Protein AF-J2WBN3-F1 (afdb_monomer_lite)

Radius of gyration: 11.99 Å; chains: 1; bounding box: 30×21×28 Å

Sequence (59 aa):
REKPVWLLNRANTCWRWQMDRTDTPWYQNFTIFRQAARGDWSDVIEQMREALAQHMAER

Structure (mmCIF, N/CA/C/O backbone):
data_AF-J2WBN3-F1
#
_entry.id   AF-J2WBN3-F1
#
loop_
_atom_site.group_PDB
_atom_site.id
_atom_site.type_symbol
_atom_site.label_atom_id
_atom_site.label_alt_id
_atom_site.label_comp_id
_atom_site.label_asym_id
_atom_site.label_entity_id
_atom_site.label_seq_id
_atom_site.pdbx_PDB_ins_code
_atom_site.Cartn_x
_atom_site.Cartn_y
_atom_site.Cartn_z
_atom_site.occupancy
_atom_site.B_iso_or_equiv
_atom_site.auth_seq_id
_atom_site.auth_comp_id
_atom_site.auth_asym_id
_atom_site.auth_atom_id
_atom_site.pdbx_PDB_model_num
ATOM 1 N N . ARG A 1 1 ? -10.356 7.302 18.797 1.00 64.50 1 ARG A N 1
ATOM 2 C CA . ARG A 1 1 ? -10.454 6.667 17.462 1.00 64.50 1 ARG A CA 1
ATOM 3 C C . ARG A 1 1 ? -9.038 6.443 16.968 1.00 64.50 1 ARG A C 1
ATOM 5 O O . ARG A 1 1 ? -8.290 7.415 16.901 1.00 64.50 1 ARG A O 1
ATOM 12 N N . GLU A 1 2 ? -8.666 5.198 16.702 1.00 78.31 2 GLU A N 1
ATOM 13 C CA . GLU A 1 2 ? -7.395 4.893 16.045 1.00 78.31 2 GLU A CA 1
ATOM 14 C C . GLU A 1 2 ? -7.437 5.457 14.620 1.00 78.31 2 GLU A C 1
ATOM 16 O O . GLU A 1 2 ? -8.473 5.406 13.957 1.00 78.31 2 GLU A O 1
ATOM 21 N N . LYS A 1 3 ? -6.356 6.113 14.194 1.00 87.69 3 LYS A N 1
ATOM 22 C CA . LYS A 1 3 ? -6.251 6.703 12.856 1.00 87.69 3 LYS A CA 1
ATOM 23 C C . LYS A 1 3 ? -5.494 5.719 11.961 1.00 87.69 3 LYS A C 1
ATOM 25 O O . LYS A 1 3 ? -4.513 5.156 12.447 1.00 87.69 3 LYS A O 1
ATOM 30 N N . PRO A 1 4 ? -5.897 5.535 10.693 1.00 93.81 4 PRO A N 1
ATOM 31 C CA . PRO A 1 4 ? -5.134 4.706 9.775 1.00 93.81 4 PRO A CA 1
ATOM 32 C C . PRO A 1 4 ? -3.762 5.335 9.517 1.00 93.81 4 PRO A C 1
ATOM 34 O O . PRO A 1 4 ? -3.623 6.562 9.476 1.00 93.81 4 PRO A O 1
ATOM 37 N N . VAL A 1 5 ? -2.757 4.486 9.332 1.00 95.12 5 VAL A N 1
ATOM 38 C CA . VAL A 1 5 ? -1.412 4.876 8.908 1.00 95.12 5 VAL A CA 1
ATOM 39 C C . VAL A 1 5 ? -1.113 4.199 7.581 1.00 95.12 5 VAL A C 1
ATOM 41 O O . VAL A 1 5 ? -1.292 2.992 7.439 1.00 95.12 5 VAL A O 1
ATOM 44 N N . TRP A 1 6 ? -0.635 4.968 6.608 1.00 96.75 6 TRP A N 1
ATOM 45 C CA . TRP A 1 6 ? -0.327 4.458 5.277 1.00 96.75 6 TRP A CA 1
ATOM 46 C C .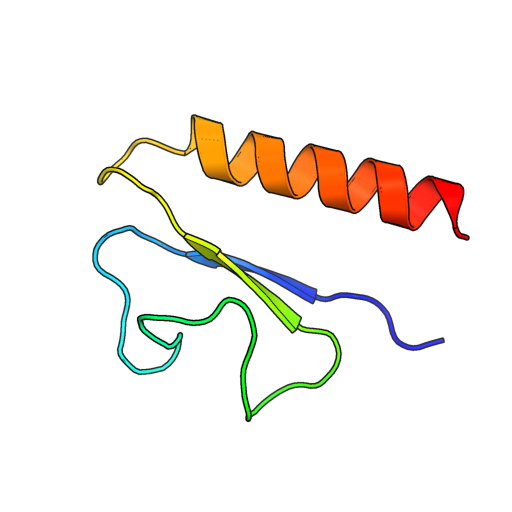 TRP A 1 6 ? 1.139 4.665 4.932 1.00 96.75 6 TRP A C 1
ATOM 48 O O . TRP A 1 6 ? 1.686 5.753 5.111 1.00 96.75 6 TRP A O 1
ATOM 58 N N . LEU A 1 7 ? 1.765 3.613 4.411 1.00 96.25 7 LEU A N 1
ATOM 59 C CA . LEU A 1 7 ? 3.125 3.627 3.896 1.00 96.25 7 LEU A CA 1
ATOM 60 C C . LEU A 1 7 ? 3.107 3.406 2.391 1.00 96.25 7 LEU A C 1
ATOM 62 O O . LEU A 1 7 ? 2.674 2.359 1.916 1.00 96.25 7 LEU A O 1
ATOM 66 N N . LEU A 1 8 ? 3.675 4.354 1.656 1.00 96.88 8 LEU A N 1
ATOM 67 C CA . LEU A 1 8 ? 4.009 4.180 0.250 1.00 96.88 8 LEU A CA 1
ATOM 68 C C . LEU A 1 8 ? 5.419 3.589 0.178 1.00 96.88 8 LEU A C 1
ATOM 70 O O . LEU A 1 8 ? 6.409 4.236 0.517 1.00 96.88 8 LEU A O 1
ATOM 74 N N . ASN A 1 9 ? 5.501 2.324 -0.210 1.00 96.06 9 ASN A N 1
ATOM 75 C CA . ASN A 1 9 ? 6.712 1.527 -0.179 1.00 96.06 9 ASN A CA 1
ATOM 76 C C . ASN A 1 9 ? 7.255 1.292 -1.592 1.00 96.06 9 ASN A C 1
ATOM 78 O O . ASN A 1 9 ? 6.524 1.038 -2.550 1.00 96.06 9 ASN A O 1
ATOM 82 N N . ARG A 1 10 ? 8.578 1.343 -1.702 1.00 94.50 10 ARG A N 1
ATOM 83 C CA . ARG A 1 10 ? 9.304 1.187 -2.961 1.00 94.50 10 ARG A CA 1
ATOM 84 C C . ARG A 1 10 ? 9.250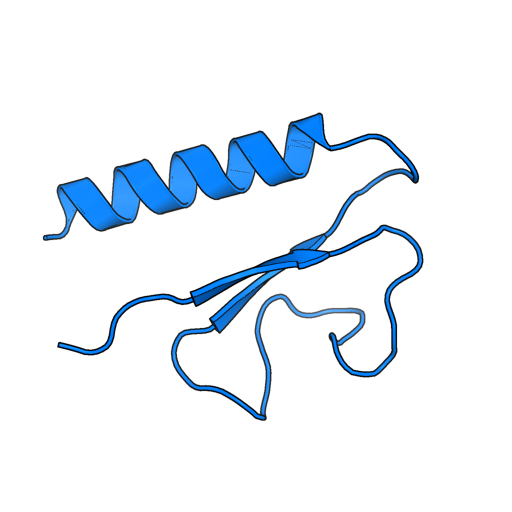 -0.249 -3.496 1.00 94.50 10 ARG A C 1
ATOM 86 O O . ARG A 1 10 ? 9.158 -1.206 -2.722 1.00 94.50 10 ARG A O 1
ATOM 93 N N . ALA A 1 11 ? 9.427 -0.399 -4.808 1.00 92.88 11 ALA A N 1
ATOM 94 C CA . ALA A 1 11 ? 9.384 -1.703 -5.483 1.00 92.88 11 ALA A CA 1
ATOM 95 C C . ALA A 1 11 ? 10.406 -2.705 -4.904 1.00 92.88 11 ALA A C 1
ATOM 97 O O . ALA A 1 11 ? 10.078 -3.850 -4.611 1.00 92.88 11 ALA A O 1
ATOM 98 N N . ASN A 1 12 ? 11.637 -2.260 -4.625 1.00 91.81 12 ASN A N 1
ATOM 99 C CA . ASN A 1 12 ? 12.662 -3.057 -3.938 1.00 91.81 12 ASN A CA 1
ATOM 100 C C . ASN A 1 12 ? 12.473 -3.018 -2.412 1.00 91.81 12 ASN A C 1
ATOM 102 O O . ASN A 1 12 ? 13.288 -2.455 -1.668 1.00 91.81 12 ASN A O 1
ATOM 106 N N . THR A 1 13 ? 11.350 -3.581 -1.980 1.00 90.88 13 THR A N 1
ATOM 107 C CA . THR A 1 13 ? 10.880 -3.637 -0.595 1.00 90.88 13 THR A CA 1
ATOM 108 C C . THR A 1 13 ? 11.905 -4.266 0.356 1.00 90.88 13 THR A C 1
ATOM 110 O O . THR A 1 13 ? 12.567 -5.250 0.040 1.00 90.88 13 THR A O 1
ATOM 113 N N . CYS A 1 14 ? 12.036 -3.686 1.553 1.00 90.12 14 CYS A N 1
ATOM 114 C CA . CYS A 1 14 ? 12.793 -4.279 2.658 1.00 90.12 14 CYS A CA 1
ATOM 115 C C . CYS A 1 14 ? 11.951 -5.364 3.349 1.00 90.12 14 CYS A C 1
ATOM 117 O O . CYS A 1 14 ? 10.739 -5.203 3.458 1.00 90.12 14 CYS A O 1
ATOM 119 N N . TRP A 1 15 ? 12.579 -6.407 3.905 1.00 90.94 15 TRP A N 1
ATOM 120 C CA . TRP A 1 15 ? 11.889 -7.464 4.669 1.00 90.94 15 TRP A CA 1
ATOM 121 C C . TRP A 1 15 ? 10.997 -6.917 5.799 1.00 90.94 15 TRP A C 1
ATOM 123 O O . TRP A 1 15 ? 9.958 -7.490 6.114 1.00 90.94 15 TRP A O 1
ATOM 133 N N . ARG A 1 16 ? 11.362 -5.756 6.358 1.00 91.31 16 ARG A N 1
ATOM 134 C CA . ARG A 1 16 ? 10.578 -5.026 7.365 1.00 91.31 16 ARG A CA 1
ATOM 135 C C . ARG A 1 16 ? 9.236 -4.507 6.867 1.00 91.31 16 ARG A C 1
ATOM 137 O O . ARG A 1 16 ? 8.478 -4.001 7.668 1.00 91.31 16 ARG A O 1
ATOM 144 N N . TRP A 1 17 ? 8.941 -4.559 5.578 1.00 92.62 17 TRP A N 1
ATOM 145 C CA . TRP A 1 17 ? 7.659 -4.095 5.042 1.00 92.62 17 TRP A CA 1
ATOM 146 C C . TRP A 1 17 ? 6.884 -5.209 4.362 1.00 92.62 17 TRP A C 1
ATOM 148 O O . TRP A 1 17 ? 6.009 -4.923 3.551 1.00 92.62 17 TRP A O 1
ATOM 158 N N . GLN A 1 18 ? 7.206 -6.456 4.735 1.00 90.75 18 GLN A N 1
ATOM 159 C CA . GLN A 1 18 ? 6.599 -7.689 4.245 1.00 90.75 18 GLN A CA 1
ATOM 160 C C . GLN A 1 18 ? 6.691 -7.825 2.713 1.00 90.75 18 GLN A C 1
ATOM 162 O O . GLN A 1 18 ? 6.884 -6.848 1.999 1.00 90.75 18 GLN A O 1
ATOM 167 N N . MET A 1 19 ? 6.622 -9.032 2.161 1.00 89.75 19 MET A N 1
ATOM 168 C CA . MET A 1 19 ? 6.696 -9.201 0.697 1.00 89.75 19 MET A CA 1
ATOM 169 C C . MET A 1 19 ? 5.305 -9.399 0.097 1.00 89.75 19 MET A C 1
ATOM 171 O O . MET A 1 19 ? 4.921 -8.654 -0.801 1.00 89.75 19 MET A O 1
ATOM 175 N N . ASP A 1 20 ? 4.503 -10.268 0.711 1.00 89.06 20 ASP A N 1
ATOM 176 C CA . ASP A 1 20 ? 3.250 -10.762 0.118 1.00 89.06 20 ASP A CA 1
ATOM 177 C C . ASP A 1 20 ? 1.993 -10.314 0.877 1.00 89.06 20 ASP A C 1
ATOM 179 O O . ASP A 1 20 ? 0.928 -10.916 0.776 1.00 89.06 20 ASP A O 1
ATOM 183 N N . ARG A 1 21 ? 2.115 -9.254 1.676 1.00 93.06 21 ARG A N 1
ATOM 184 C CA . ARG A 1 21 ? 1.010 -8.665 2.441 1.00 93.06 21 ARG A CA 1
ATOM 185 C C . ARG A 1 21 ? 1.116 -7.148 2.481 1.00 93.06 21 ARG A C 1
ATOM 187 O O . ARG A 1 21 ? 2.174 -6.570 2.196 1.00 93.06 21 ARG A O 1
ATOM 194 N N . THR A 1 22 ? -0.011 -6.527 2.796 1.00 94.81 22 THR A N 1
ATOM 195 C CA . THR A 1 22 ? -0.210 -5.074 2.813 1.00 94.81 22 THR A CA 1
ATOM 196 C C . THR A 1 22 ? -0.356 -4.520 4.226 1.00 94.81 22 THR A C 1
ATOM 198 O O . THR A 1 22 ? -0.592 -3.336 4.387 1.00 94.81 22 THR A O 1
ATOM 201 N N . ASP A 1 23 ? -0.193 -5.330 5.262 1.00 94.56 23 ASP A N 1
ATOM 202 C CA . ASP A 1 23 ? -0.207 -4.924 6.666 1.00 94.56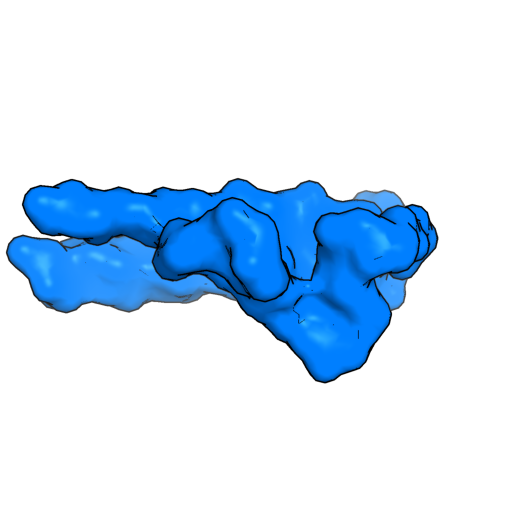 23 ASP A CA 1
ATOM 203 C C . ASP A 1 23 ? 1.123 -5.286 7.351 1.00 94.56 23 ASP A C 1
ATOM 205 O O . ASP A 1 23 ? 2.078 -5.763 6.727 1.00 94.56 23 ASP A O 1
ATOM 209 N N . THR A 1 24 ? 1.220 -5.015 8.652 1.00 92.50 24 THR A N 1
ATOM 210 C CA . THR A 1 24 ? 2.438 -5.226 9.438 1.00 92.50 24 THR A CA 1
ATOM 211 C C . THR A 1 24 ? 2.121 -5.819 10.811 1.00 92.50 24 THR A C 1
ATOM 213 O O . THR A 1 24 ? 1.170 -5.385 11.456 1.00 92.50 24 THR A O 1
ATOM 216 N N . PRO A 1 25 ? 2.947 -6.757 11.314 1.00 91.75 25 PRO A N 1
ATOM 217 C CA . PRO A 1 25 ? 2.797 -7.283 12.668 1.00 91.75 25 PRO A CA 1
ATOM 218 C C . PRO A 1 25 ? 3.205 -6.276 13.760 1.00 91.75 25 PRO A C 1
ATOM 220 O O . PRO A 1 25 ? 2.920 -6.511 14.929 1.00 91.75 25 PRO A O 1
ATOM 223 N N . TRP A 1 26 ? 3.897 -5.182 13.412 1.00 90.62 26 TRP A N 1
ATOM 224 C CA . TRP A 1 26 ? 4.445 -4.227 14.386 1.00 90.62 26 TRP A CA 1
ATOM 225 C C . TRP A 1 26 ? 3.483 -3.092 14.756 1.00 90.62 26 TRP A C 1
ATOM 227 O O . TRP A 1 26 ? 3.630 -2.511 15.828 1.00 90.62 26 TRP A O 1
ATOM 237 N N . TYR A 1 27 ? 2.526 -2.754 13.885 1.00 90.25 27 TYR A N 1
ATOM 238 C CA . TYR A 1 27 ? 1.621 -1.617 14.078 1.00 90.25 27 TYR A CA 1
ATOM 239 C C . TYR A 1 27 ? 0.193 -1.988 13.692 1.00 90.25 27 TYR A C 1
ATOM 241 O O . TYR A 1 27 ? -0.045 -2.529 12.615 1.00 90.25 27 TYR A O 1
ATOM 249 N N . GLN A 1 28 ? -0.760 -1.648 14.556 1.00 89.38 28 GLN A N 1
ATOM 250 C CA . GLN A 1 28 ? -2.182 -1.796 14.257 1.00 89.38 28 GLN A CA 1
ATOM 251 C C . GLN A 1 28 ? -2.645 -0.693 13.291 1.00 89.38 28 GLN A C 1
ATOM 253 O O . GLN A 1 28 ? -2.110 0.416 13.306 1.00 89.38 28 GLN A O 1
ATOM 258 N N . ASN A 1 29 ? -3.644 -1.003 12.457 1.00 91.12 29 ASN A N 1
ATOM 259 C CA . ASN A 1 29 ? -4.254 -0.087 11.477 1.00 91.12 29 ASN A CA 1
ATOM 260 C C . ASN A 1 29 ? -3.259 0.544 10.489 1.00 91.12 29 ASN A C 1
ATOM 262 O O . ASN A 1 29 ? -3.330 1.737 10.179 1.00 91.12 29 ASN A O 1
ATOM 266 N N . PHE A 1 30 ? -2.319 -0.265 10.008 1.00 94.94 30 PHE A N 1
ATOM 267 C CA . PHE A 1 30 ? -1.263 0.157 9.100 1.00 94.94 30 PHE A CA 1
ATOM 268 C C . PHE A 1 30 ? -1.397 -0.552 7.751 1.00 94.94 30 PHE A C 1
ATOM 270 O O . PHE A 1 30 ? -1.451 -1.781 7.710 1.00 94.94 30 PHE A O 1
ATOM 277 N N . THR A 1 31 ? -1.388 0.211 6.658 1.00 96.56 31 THR A N 1
ATOM 278 C CA . THR A 1 31 ? -1.460 -0.323 5.289 1.00 96.56 31 THR A CA 1
ATOM 279 C C . THR A 1 31 ? -0.223 0.063 4.481 1.00 96.56 31 THR A C 1
ATOM 281 O O . THR A 1 31 ? 0.255 1.194 4.536 1.00 96.56 31 THR A O 1
ATOM 284 N N . ILE A 1 32 ? 0.299 -0.890 3.718 1.00 96.94 32 ILE A N 1
ATOM 285 C CA . ILE A 1 32 ? 1.476 -0.795 2.863 1.00 96.94 32 ILE A CA 1
ATOM 286 C C . ILE A 1 32 ? 1.001 -0.836 1.413 1.00 96.94 32 ILE A C 1
ATOM 288 O O . ILE A 1 32 ? 0.548 -1.875 0.933 1.00 96.94 32 ILE A O 1
ATOM 292 N N . PHE A 1 33 ? 1.167 0.275 0.706 1.00 97.00 33 PHE A N 1
ATOM 293 C CA . PHE A 1 33 ? 0.992 0.367 -0.740 1.00 97.00 33 PHE A CA 1
ATOM 294 C C . PHE A 1 33 ? 2.353 0.181 -1.401 1.00 97.00 33 PHE A C 1
ATOM 296 O O . PHE A 1 33 ? 3.297 0.903 -1.080 1.00 97.00 33 PHE A O 1
ATOM 303 N N . ARG A 1 34 ? 2.498 -0.800 -2.295 1.00 95.69 34 ARG A N 1
ATOM 304 C CA . ARG A 1 34 ? 3.794 -1.150 -2.895 1.00 95.69 34 ARG A CA 1
ATOM 305 C C . ARG A 1 34 ? 3.829 -0.767 -4.363 1.00 95.69 34 ARG A C 1
ATOM 307 O O . ARG A 1 34 ? 2.926 -1.122 -5.111 1.00 95.69 34 ARG A O 1
ATOM 314 N N . GLN A 1 35 ? 4.894 -0.077 -4.769 1.00 95.75 35 GLN A N 1
ATOM 315 C CA . GLN A 1 35 ? 5.130 0.204 -6.182 1.00 95.75 35 GLN A CA 1
ATOM 316 C C . GLN A 1 35 ? 5.218 -1.100 -6.977 1.00 95.75 35 GLN A C 1
ATOM 318 O O . GLN A 1 35 ? 6.003 -1.982 -6.619 1.00 95.75 35 GLN A O 1
ATOM 323 N N . ALA A 1 36 ? 4.482 -1.176 -8.084 1.00 92.19 36 ALA A N 1
ATOM 324 C CA . ALA A 1 36 ? 4.596 -2.274 -9.037 1.00 92.19 36 ALA A CA 1
ATOM 325 C C . ALA A 1 36 ? 5.936 -2.222 -9.792 1.00 92.19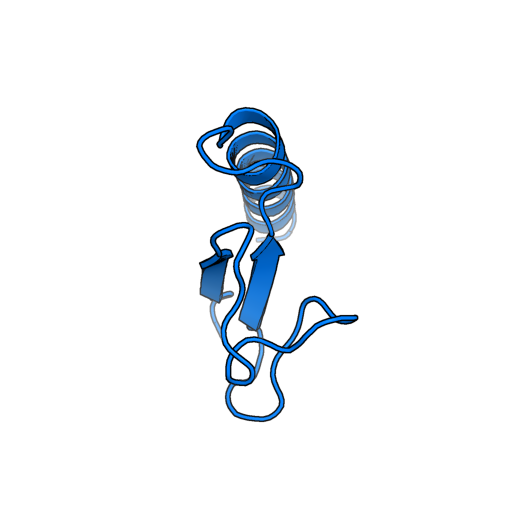 36 ALA A C 1
ATOM 327 O O . ALA A 1 36 ? 6.604 -3.242 -9.960 1.00 92.19 36 ALA A O 1
ATOM 328 N N . ALA A 1 37 ? 6.369 -1.019 -10.184 1.00 94.38 37 ALA A N 1
ATOM 329 C CA . ALA A 1 37 ? 7.619 -0.786 -10.897 1.00 94.38 37 ALA A CA 1
ATOM 330 C C . ALA A 1 37 ? 8.478 0.276 -10.198 1.00 94.38 37 ALA A C 1
ATOM 332 O O . ALA A 1 37 ? 7.985 1.249 -9.627 1.00 94.38 37 ALA A O 1
ATOM 333 N N . ARG A 1 38 ? 9.805 0.102 -10.233 1.00 95.56 38 ARG A N 1
ATOM 334 C CA . ARG A 1 38 ? 10.739 1.043 -9.601 1.00 95.56 38 ARG A CA 1
ATOM 335 C C . ARG A 1 38 ? 10.607 2.426 -10.242 1.00 95.56 38 ARG A C 1
ATOM 337 O O . ARG A 1 38 ? 10.910 2.587 -11.416 1.00 95.56 38 ARG A O 1
ATOM 344 N N . GLY A 1 39 ? 10.266 3.421 -9.428 1.00 94.88 39 GLY A N 1
ATOM 345 C CA . GLY A 1 39 ? 10.164 4.817 -9.861 1.00 94.88 39 GLY A CA 1
ATOM 346 C C . GLY A 1 39 ? 8.778 5.219 -10.357 1.00 94.88 39 GLY A C 1
ATOM 347 O O . GLY A 1 39 ? 8.515 6.415 -10.422 1.00 94.88 39 GLY A O 1
ATOM 348 N N . ASP A 1 40 ? 7.885 4.259 -10.607 1.00 96.00 40 ASP A N 1
ATOM 349 C CA . ASP A 1 40 ? 6.485 4.546 -10.897 1.00 96.00 40 ASP A CA 1
ATOM 350 C C . ASP A 1 40 ? 5.681 4.594 -9.595 1.00 96.00 40 ASP A C 1
ATOM 352 O O . ASP A 1 40 ? 5.556 3.604 -8.870 1.00 96.00 40 ASP A O 1
ATOM 356 N N . TRP A 1 41 ? 5.198 5.781 -9.246 1.00 96.88 41 TRP A N 1
ATOM 357 C CA . TRP A 1 41 ? 4.400 6.011 -8.041 1.00 96.88 41 TRP A CA 1
ATOM 358 C C . TRP A 1 41 ? 2.910 6.179 -8.342 1.00 96.88 41 TRP A C 1
ATOM 360 O O . TRP A 1 41 ? 2.128 6.323 -7.405 1.00 96.88 41 TRP A O 1
ATOM 370 N N . SER A 1 42 ? 2.517 6.152 -9.615 1.00 97.12 42 SER A N 1
ATOM 371 C CA . SER A 1 42 ? 1.152 6.448 -10.062 1.00 97.12 42 SER A CA 1
ATOM 372 C C . SER A 1 42 ? 0.147 5.521 -9.380 1.00 97.12 42 SER A C 1
ATOM 374 O O . SER A 1 42 ? -0.764 5.986 -8.696 1.00 97.12 42 SER A O 1
ATOM 376 N N . ASP A 1 43 ? 0.403 4.214 -9.440 1.00 95.25 43 ASP A N 1
ATOM 377 C CA . ASP A 1 43 ? -0.489 3.190 -8.893 1.00 95.25 43 ASP A CA 1
ATOM 378 C C . ASP A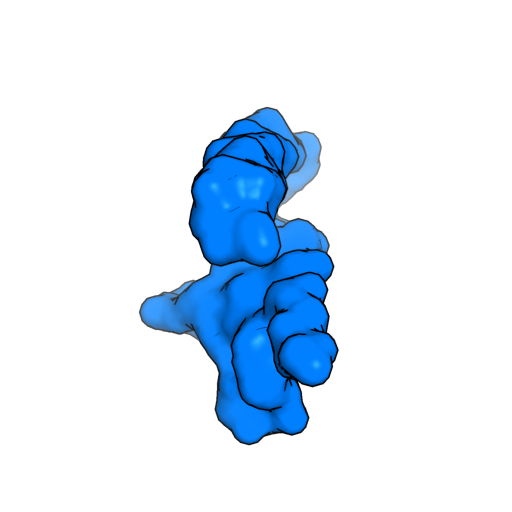 1 43 ? -0.667 3.289 -7.373 1.00 95.25 43 ASP A C 1
ATOM 380 O O . ASP A 1 43 ? -1.767 3.108 -6.855 1.00 95.25 43 ASP A O 1
ATOM 384 N N . VAL A 1 44 ? 0.408 3.564 -6.628 1.00 96.75 44 VAL A N 1
ATOM 385 C CA . VAL A 1 44 ? 0.337 3.638 -5.157 1.00 96.75 44 VAL A CA 1
ATOM 386 C C . VAL A 1 44 ? -0.276 4.943 -4.669 1.00 96.75 44 VAL A C 1
ATOM 388 O O . VAL A 1 44 ? -0.915 4.955 -3.618 1.00 96.75 44 VAL A O 1
ATOM 391 N N . ILE A 1 45 ? -0.107 6.034 -5.421 1.00 97.94 45 ILE A N 1
ATOM 392 C CA . ILE A 1 45 ? -0.805 7.293 -5.148 1.00 97.94 45 ILE A CA 1
ATOM 393 C C . ILE A 1 45 ? -2.302 7.107 -5.382 1.00 97.94 45 ILE A C 1
ATOM 395 O O . ILE A 1 45 ? -3.092 7.550 -4.550 1.00 97.94 45 ILE A O 1
ATOM 399 N N . GLU A 1 46 ? -2.689 6.422 -6.457 1.00 98.06 46 GLU A N 1
ATOM 400 C CA . GLU A 1 46 ? -4.096 6.173 -6.759 1.00 98.06 46 GLU A CA 1
ATOM 401 C C . GLU A 1 46 ? -4.762 5.293 -5.693 1.00 98.06 46 GLU A C 1
ATOM 403 O O . GLU A 1 46 ? -5.789 5.676 -5.134 1.00 98.06 46 GLU A O 1
ATOM 408 N N . GLN A 1 47 ? -4.118 4.196 -5.286 1.00 97.44 47 GLN A N 1
ATOM 409 C CA . GLN A 1 47 ? -4.605 3.359 -4.180 1.00 97.44 47 GLN A CA 1
ATOM 410 C C . GLN A 1 47 ? -4.739 4.142 -2.863 1.00 97.44 47 GLN A C 1
ATOM 412 O O . GLN A 1 47 ? -5.718 3.988 -2.131 1.00 97.44 47 GLN A O 1
ATOM 417 N N . MET A 1 48 ? -3.775 5.016 -2.552 1.00 97.44 48 MET A N 1
ATOM 418 C CA . MET A 1 48 ? -3.851 5.871 -1.365 1.00 97.44 48 MET A CA 1
ATOM 419 C C . MET A 1 48 ? -5.001 6.884 -1.472 1.00 97.44 48 MET A C 1
ATOM 421 O O . MET A 1 48 ? -5.682 7.144 -0.479 1.00 97.44 48 MET A O 1
ATOM 425 N N . ARG A 1 49 ? -5.232 7.459 -2.658 1.00 97.94 49 ARG A N 1
ATOM 426 C CA . ARG A 1 49 ? -6.338 8.390 -2.922 1.00 97.94 49 ARG A CA 1
ATOM 427 C C . ARG A 1 49 ? -7.686 7.718 -2.667 1.00 97.94 49 ARG A C 1
ATOM 429 O O . ARG A 1 49 ? -8.538 8.309 -2.005 1.00 97.94 49 ARG A O 1
ATOM 436 N N . GLU A 1 50 ? -7.866 6.496 -3.155 1.00 97.88 50 GLU A N 1
ATOM 437 C CA . GLU A 1 50 ? -9.076 5.699 -2.934 1.00 97.88 50 GLU A CA 1
ATOM 438 C C . GLU A 1 50 ? -9.276 5.368 -1.451 1.00 97.88 50 GLU A C 1
ATOM 440 O O . GLU A 1 50 ? -10.347 5.633 -0.902 1.00 97.88 50 GLU A O 1
ATOM 445 N N . ALA A 1 51 ? -8.228 4.887 -0.771 1.00 96.25 51 ALA A N 1
ATOM 446 C CA . ALA A 1 51 ? -8.274 4.601 0.663 1.00 96.25 51 ALA A CA 1
ATOM 447 C C . ALA A 1 51 ? -8.627 5.848 1.493 1.00 96.25 51 ALA A C 1
ATOM 449 O O . ALA A 1 51 ? -9.382 5.765 2.465 1.00 96.25 51 ALA A O 1
ATOM 450 N N . LEU A 1 52 ? -8.129 7.022 1.091 1.00 96.12 52 LEU A N 1
ATOM 451 C CA . LEU A 1 52 ? -8.472 8.293 1.721 1.00 96.12 52 LEU A CA 1
ATOM 452 C C . LEU A 1 52 ? -9.922 8.694 1.502 1.00 96.12 52 LEU A C 1
ATOM 454 O O . LEU A 1 52 ? -10.580 9.094 2.462 1.00 96.12 52 LEU A O 1
ATOM 458 N N . ALA A 1 53 ? -10.421 8.590 0.274 1.00 97.44 53 ALA A N 1
ATOM 459 C CA . ALA A 1 53 ? -11.816 8.884 -0.021 1.00 97.44 53 ALA A CA 1
ATOM 460 C C . ALA A 1 53 ? -12.752 7.984 0.801 1.00 97.44 53 ALA A C 1
ATOM 462 O O . ALA A 1 53 ? -13.687 8.488 1.425 1.00 97.44 53 ALA A O 1
ATOM 463 N N . GLN A 1 54 ? -12.442 6.687 0.881 1.00 95.44 54 GLN A N 1
ATOM 464 C CA . GLN A 1 54 ? -13.202 5.724 1.674 1.00 95.44 54 GLN A CA 1
ATOM 465 C C . GLN A 1 54 ? -13.178 6.072 3.168 1.00 95.44 54 GLN A C 1
ATOM 467 O O . GLN A 1 54 ? -14.230 6.204 3.790 1.00 95.44 54 GLN A O 1
ATOM 472 N N . HIS A 1 55 ? -11.992 6.323 3.734 1.00 93.62 55 HIS A N 1
ATOM 473 C CA . HIS A 1 55 ? -11.860 6.707 5.143 1.00 93.62 55 HIS A CA 1
ATOM 474 C C . HIS A 1 55 ? -12.605 8.006 5.470 1.00 93.62 55 HIS A C 1
ATOM 476 O O . HIS A 1 55 ? -13.087 8.182 6.582 1.00 93.62 55 HIS A O 1
ATOM 482 N N . MET A 1 56 ? -12.699 8.945 4.527 1.00 94.81 56 MET A N 1
ATOM 483 C CA . MET A 1 56 ? -13.469 10.177 4.717 1.00 94.81 56 MET A CA 1
ATOM 484 C C . MET A 1 56 ? -14.981 9.949 4.642 1.00 94.81 56 MET A C 1
ATOM 486 O O . MET A 1 56 ? -15.711 10.623 5.362 1.00 94.81 56 MET A O 1
ATOM 490 N N . ALA A 1 57 ? -15.446 9.016 3.809 1.00 94.69 57 ALA A N 1
ATOM 491 C CA . ALA A 1 57 ? -16.860 8.661 3.701 1.00 94.69 57 ALA A CA 1
ATOM 492 C C . ALA A 1 57 ? -17.378 7.896 4.932 1.00 94.69 57 ALA A C 1
ATOM 494 O O . ALA A 1 57 ? -18.536 8.044 5.308 1.00 94.69 57 ALA A O 1
ATOM 495 N N . GLU A 1 58 ? -16.522 7.094 5.569 1.00 88.06 58 GLU A N 1
ATOM 496 C CA . GLU A 1 58 ? -16.855 6.287 6.754 1.00 88.06 58 GLU A CA 1
ATOM 497 C C . GLU A 1 58 ? -16.782 7.062 8.083 1.00 88.06 58 GLU A C 1
ATOM 499 O O . GLU A 1 58 ? -17.096 6.517 9.147 1.00 88.06 58 GLU A O 1
ATOM 504 N N . ARG A 1 59 ? -16.316 8.313 8.056 1.00 74.62 59 ARG A N 1
ATOM 505 C CA . ARG A 1 59 ? -16.039 9.102 9.262 1.00 74.62 59 ARG A CA 1
ATOM 506 C C . ARG A 1 59 ? -17.241 9.799 9.859 1.00 74.62 59 ARG A C 1
ATOM 508 O O . ARG A 1 59 ? -17.254 9.800 11.123 1.00 74.62 59 ARG A O 1
#

Secondary structure (DSSP, 8-state):
-PPPEEEEE-SS--GGG-SS-SS-SSS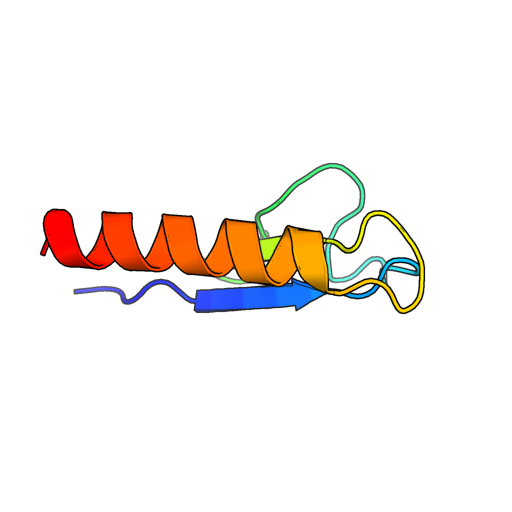TTEEEEE-SSTT--HHHHHHHHHHHHHHHHT-

pLDDT: mean 93.08, std 5.66, range [64.5, 98.06]

Foldseek 3Di:
DDDAAEAEAEQPGDVQCPDPDQDHPPDPNYGYQYDPDGPDCPRSVVVVVVVVVVVVVVD